Protein AF-A0A9X8G955-F1 (afdb_monomer_lite)

Secondary structure (DSSP, 8-state):
---EEEEEE-SS-EEEEEES--SHHHHHHHHHHHTS--EEEEEEESPPP---SS-----HHHHHHHHHHHHHH-TTS-HHHHHHHHHHHHHHB--TT----

Sequence (101 aa):
MDYYIVILKSYDSISIFRTKEYNDDVVSLLNWYIGSSFDVTAVFKNAEPIVIGEYVFQTKKEILDELEWKRYMWFDEEGEELEEKIRKLLDALYEEGDSSD

pLDDT: mean 78.59, std 12.59, range [38.5, 92.06]

Foldseek 3Di:
DKKKWWWKDDPVDIAIFIFPDDDPLLVVLVCVLVVGDIDRPDMDMPDDDDDDDPHDHDALVNSLVSLVVVCVVCVDPPVVVSVVSNVVNSNGTDHDDPPPD

Radius of gyration: 13.81 Å; chains: 1; bounding box: 27×29×42 Å

Structure (mmCIF, N/CA/C/O backbone):
data_AF-A0A9X8G955-F1
#
_entry.id   AF-A0A9X8G955-F1
#
loop_
_atom_site.group_PDB
_atom_site.id
_atom_site.type_symbol
_atom_site.label_atom_id
_atom_site.label_alt_id
_atom_site.label_comp_id
_atom_site.label_asym_id
_atom_site.label_entity_id
_atom_site.label_seq_id
_atom_site.pdbx_PDB_ins_code
_atom_site.Cartn_x
_atom_site.Cartn_y
_atom_site.Cartn_z
_atom_site.occupancy
_atom_site.B_iso_or_equiv
_atom_site.auth_seq_id
_atom_site.auth_comp_id
_atom_site.auth_asym_id
_atom_site.auth_atom_id
_atom_site.pdbx_PDB_model_num
ATOM 1 N N . MET A 1 1 ? -6.521 9.068 16.045 1.00 70.44 1 MET A N 1
ATOM 2 C CA . MET A 1 1 ? -6.885 9.329 14.636 1.00 70.44 1 MET A CA 1
ATOM 3 C C . MET A 1 1 ? -7.431 8.028 14.074 1.00 70.44 1 MET A C 1
ATOM 5 O O . MET A 1 1 ? -6.955 6.987 14.515 1.00 70.44 1 MET A O 1
ATOM 9 N N . ASP A 1 2 ? -8.432 8.067 13.194 1.00 83.38 2 ASP A N 1
ATOM 10 C CA . ASP A 1 2 ? -8.902 6.837 12.548 1.00 83.38 2 ASP A CA 1
ATOM 11 C C . ASP A 1 2 ? -7.845 6.337 11.542 1.00 83.38 2 ASP A C 1
ATOM 13 O O . ASP A 1 2 ? -7.181 7.150 10.900 1.00 83.38 2 ASP A O 1
ATOM 17 N N . TYR A 1 3 ? -7.683 5.020 11.411 1.00 87.94 3 TYR A N 1
ATOM 18 C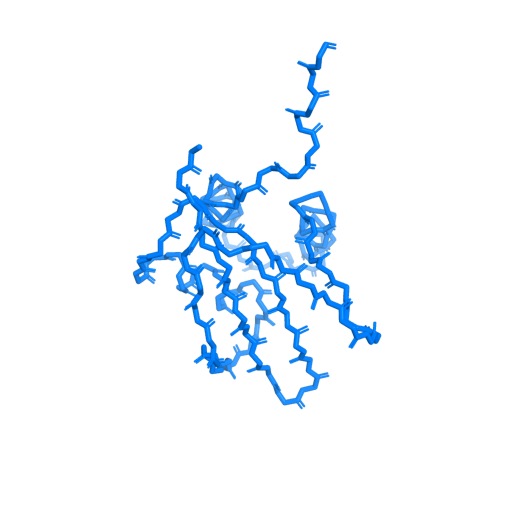 CA . TYR A 1 3 ? -6.827 4.371 10.415 1.00 87.94 3 TYR A CA 1
ATOM 19 C C . TYR A 1 3 ? -7.454 3.070 9.914 1.00 87.94 3 TYR A C 1
ATOM 21 O O . TYR A 1 3 ? -8.358 2.506 10.537 1.00 87.94 3 TYR A O 1
ATOM 29 N N . TYR A 1 4 ? -6.951 2.579 8.790 1.00 90.50 4 TYR A N 1
ATOM 30 C CA . TYR A 1 4 ? -7.354 1.318 8.190 1.00 90.50 4 TYR A CA 1
ATOM 31 C C . TYR A 1 4 ? -6.148 0.400 8.061 1.00 90.50 4 TYR A C 1
ATOM 33 O O . TYR A 1 4 ? -5.042 0.850 7.778 1.00 90.50 4 TYR A O 1
ATOM 41 N N . ILE A 1 5 ? -6.365 -0.893 8.263 1.00 89.62 5 ILE A N 1
ATOM 42 C CA . ILE A 1 5 ? -5.424 -1.939 7.880 1.00 89.62 5 ILE A CA 1
ATOM 43 C C . ILE A 1 5 ? -5.972 -2.605 6.637 1.00 89.62 5 ILE A C 1
ATOM 45 O O . ILE A 1 5 ? -7.086 -3.130 6.667 1.00 89.62 5 ILE A O 1
ATOM 49 N N . VAL A 1 6 ? -5.181 -2.599 5.574 1.00 89.06 6 VAL A N 1
ATOM 50 C CA . VAL A 1 6 ? -5.507 -3.228 4.299 1.00 89.06 6 VAL A CA 1
ATOM 51 C C . VAL A 1 6 ? -4.601 -4.440 4.129 1.00 89.06 6 VAL A C 1
ATOM 53 O O . VAL A 1 6 ? -3.377 -4.312 4.151 1.00 89.06 6 VAL A O 1
ATOM 56 N N . ILE A 1 7 ? -5.206 -5.619 3.978 1.00 87.94 7 ILE A N 1
ATOM 57 C CA . ILE A 1 7 ? -4.493 -6.866 3.690 1.00 87.94 7 ILE A CA 1
ATOM 58 C C . ILE A 1 7 ? -4.681 -7.189 2.216 1.00 87.94 7 ILE A C 1
ATOM 60 O O . ILE A 1 7 ? -5.797 -7.469 1.766 1.00 87.94 7 ILE A O 1
ATOM 64 N N . LEU A 1 8 ? -3.575 -7.171 1.486 1.00 86.19 8 LEU A N 1
ATOM 65 C CA . LEU A 1 8 ? -3.512 -7.487 0.070 1.00 86.19 8 LEU A CA 1
ATOM 66 C C . LEU A 1 8 ? -2.805 -8.820 -0.109 1.00 86.19 8 LEU A C 1
ATOM 68 O O . LEU A 1 8 ? -1.758 -9.063 0.492 1.00 86.19 8 LEU A O 1
ATOM 72 N N . LYS A 1 9 ? -3.385 -9.687 -0.934 1.00 83.62 9 LYS A N 1
ATOM 73 C CA . LYS A 1 9 ? -2.802 -10.984 -1.254 1.00 83.62 9 LYS A CA 1
ATOM 74 C C . LYS A 1 9 ? -2.569 -11.081 -2.754 1.00 83.62 9 LYS A C 1
ATOM 76 O O . LYS A 1 9 ? -3.501 -10.915 -3.538 1.00 83.62 9 LYS A O 1
ATOM 81 N N . SER A 1 10 ? -1.328 -11.373 -3.124 1.00 78.50 10 SER A N 1
ATOM 82 C CA . SER A 1 10 ? -0.951 -11.832 -4.457 1.00 78.50 10 SER A CA 1
ATOM 83 C C . SER A 1 10 ? -0.773 -13.358 -4.446 1.00 78.50 10 SER A C 1
ATOM 85 O O . SER A 1 10 ? -0.997 -14.02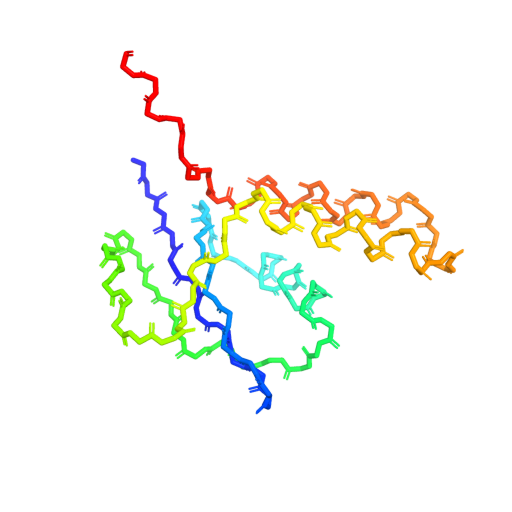3 -3.429 1.00 78.50 10 SER A O 1
ATOM 87 N N . TYR A 1 11 ? -0.379 -13.937 -5.581 1.00 75.44 11 TYR A N 1
ATOM 88 C CA . TYR A 1 11 ? -0.081 -15.368 -5.666 1.00 75.44 11 TYR A CA 1
ATOM 89 C C . TYR A 1 11 ? 1.092 -15.779 -4.752 1.00 75.44 11 TYR A C 1
ATOM 91 O O . TYR A 1 11 ? 1.025 -16.833 -4.120 1.00 75.44 11 TYR A O 1
ATOM 99 N N . ASP A 1 12 ? 2.106 -14.917 -4.619 1.00 74.75 12 ASP A N 1
ATOM 100 C CA . ASP A 1 12 ? 3.374 -15.230 -3.941 1.00 74.75 12 ASP A CA 1
ATOM 101 C C . ASP A 1 12 ? 3.585 -14.465 -2.624 1.00 74.75 12 ASP A C 1
ATOM 103 O O . ASP A 1 12 ? 4.507 -14.771 -1.869 1.00 74.75 12 ASP A O 1
ATOM 107 N N . SER A 1 13 ? 2.752 -13.464 -2.325 1.00 75.88 13 SER A N 1
ATOM 108 C CA . SER A 1 13 ? 2.956 -12.584 -1.172 1.00 75.88 13 SER A CA 1
ATOM 109 C C . SER A 1 13 ? 1.657 -12.146 -0.500 1.00 75.88 13 SER A C 1
ATOM 111 O O . SER A 1 13 ? 0.592 -12.057 -1.113 1.00 75.88 13 SER A O 1
ATOM 113 N N . ILE A 1 14 ? 1.762 -11.853 0.796 1.00 81.62 14 ILE A N 1
ATOM 114 C CA . ILE A 1 14 ? 0.746 -11.130 1.561 1.00 81.62 14 ILE A CA 1
ATOM 115 C C . ILE A 1 14 ? 1.398 -9.837 2.033 1.00 81.62 14 ILE A C 1
ATOM 117 O O . ILE A 1 14 ? 2.417 -9.877 2.721 1.00 81.62 14 ILE A O 1
ATOM 121 N N . SER A 1 15 ? 0.797 -8.709 1.678 1.00 82.25 15 SER A N 1
ATOM 122 C CA . SER A 1 15 ? 1.254 -7.379 2.061 1.00 82.25 15 SER A CA 1
ATOM 123 C C . SER A 1 15 ? 0.207 -6.729 2.953 1.00 82.25 15 SER A C 1
ATOM 125 O O . SER A 1 15 ? -0.985 -6.715 2.635 1.00 82.25 15 SER A O 1
ATOM 127 N N . ILE A 1 16 ? 0.652 -6.207 4.092 1.00 86.81 16 ILE A N 1
ATOM 128 C CA . ILE A 1 16 ? -0.220 -5.580 5.081 1.00 86.81 16 ILE A CA 1
ATOM 129 C C . ILE A 1 16 ? 0.170 -4.110 5.204 1.00 86.81 16 ILE A C 1
ATOM 131 O O . ILE A 1 16 ? 1.304 -3.798 5.567 1.00 86.81 16 ILE A O 1
ATOM 135 N N . PHE A 1 17 ? -0.787 -3.223 4.931 1.00 87.38 17 PHE A N 1
ATOM 136 C CA . PHE A 1 17 ? -0.601 -1.773 4.948 1.00 87.38 17 PHE A CA 1
ATOM 137 C C . PHE A 1 17 ? -1.475 -1.128 6.009 1.00 87.38 17 PHE A C 1
ATOM 139 O O . PHE A 1 17 ? -2.613 -1.548 6.219 1.00 87.38 17 PHE A O 1
ATOM 146 N N . ARG A 1 18 ? -0.973 -0.055 6.624 1.00 88.69 18 ARG A N 1
ATOM 147 C CA . ARG A 1 18 ? -1.809 0.889 7.369 1.00 88.69 18 ARG A CA 1
ATOM 148 C C . ARG A 1 18 ? -2.009 2.154 6.556 1.00 88.69 18 ARG A C 1
ATOM 150 O O . ARG A 1 18 ? -1.041 2.732 6.072 1.00 88.69 18 ARG A O 1
ATOM 157 N N . THR A 1 19 ? -3.248 2.609 6.449 1.00 90.12 19 THR A N 1
ATOM 158 C CA . THR A 1 19 ? -3.616 3.811 5.697 1.00 90.12 19 THR A CA 1
ATOM 159 C C . THR A 1 19 ? -4.477 4.739 6.550 1.00 90.12 19 THR A C 1
ATOM 161 O O . THR A 1 19 ? -5.180 4.306 7.464 1.00 90.12 19 THR A O 1
ATOM 164 N N . LYS A 1 20 ? -4.423 6.042 6.270 1.00 90.2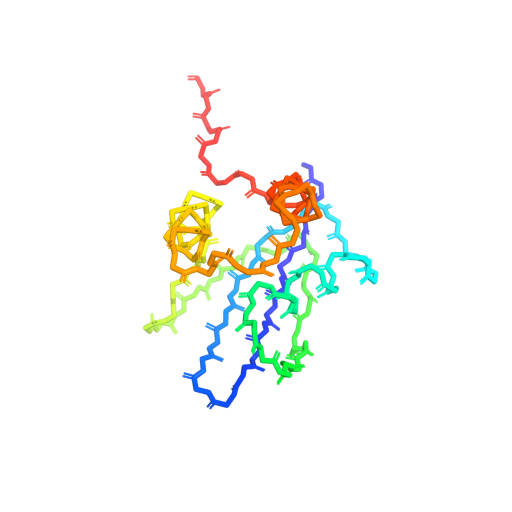5 20 LYS A N 1
ATOM 165 C CA . LYS A 1 20 ? -5.275 7.053 6.925 1.00 90.25 20 LYS A CA 1
ATOM 166 C C . LYS A 1 20 ? -6.718 6.999 6.411 1.00 90.25 20 LYS A C 1
ATOM 168 O O . LYS A 1 20 ? -7.653 7.348 7.126 1.00 90.25 20 LYS A O 1
ATOM 173 N N . GLU A 1 21 ? -6.897 6.530 5.180 1.00 89.19 21 GLU A N 1
ATOM 174 C CA . GLU A 1 21 ? -8.184 6.409 4.503 1.00 89.19 21 GLU A CA 1
ATOM 175 C C . GLU A 1 21 ? -8.255 5.143 3.640 1.00 89.19 21 GLU A C 1
ATOM 177 O O . GLU A 1 21 ? -7.232 4.535 3.317 1.00 89.19 21 GLU A O 1
ATOM 182 N N . TYR A 1 22 ? -9.472 4.739 3.279 1.00 88.69 22 TYR A N 1
ATOM 183 C CA . TYR A 1 22 ? -9.726 3.619 2.377 1.00 88.69 22 TYR A CA 1
ATOM 184 C C . TYR A 1 22 ? -10.727 4.052 1.303 1.00 88.69 22 TYR A C 1
ATOM 186 O O . TYR A 1 22 ? -11.902 4.279 1.600 1.00 88.69 22 TYR A O 1
ATOM 194 N N . ASN A 1 23 ? -10.239 4.204 0.072 1.00 90.69 23 ASN A N 1
ATOM 195 C CA . ASN A 1 23 ? -11.002 4.601 -1.109 1.00 90.69 23 ASN A CA 1
ATOM 196 C C . ASN A 1 23 ? -10.391 3.956 -2.375 1.00 90.69 23 ASN A C 1
ATOM 198 O O . ASN A 1 23 ? -9.317 3.348 -2.306 1.00 90.69 23 ASN A O 1
ATOM 202 N N . ASP A 1 24 ? -11.069 4.091 -3.516 1.00 89.81 24 ASP A N 1
ATOM 203 C CA . ASP A 1 24 ? -10.650 3.472 -4.783 1.00 89.81 24 ASP A CA 1
ATOM 204 C C . ASP A 1 24 ? -9.270 3.959 -5.267 1.00 89.81 24 ASP A C 1
ATOM 206 O O . ASP A 1 24 ? -8.511 3.178 -5.849 1.00 89.81 24 ASP A O 1
ATOM 210 N N . ASP A 1 25 ? -8.897 5.210 -4.972 1.00 90.75 25 ASP A N 1
ATOM 211 C CA . ASP A 1 25 ? -7.589 5.770 -5.330 1.00 90.75 25 ASP A CA 1
ATOM 212 C C . ASP A 1 25 ? -6.463 5.110 -4.523 1.00 90.75 25 ASP A C 1
ATOM 214 O O . ASP A 1 25 ? -5.443 4.709 -5.084 1.00 90.75 25 ASP A O 1
ATOM 218 N N . VAL A 1 26 ? -6.655 4.925 -3.212 1.00 90.38 26 VAL A N 1
ATOM 219 C CA . VAL A 1 26 ? -5.689 4.240 -2.337 1.00 90.38 26 VAL A CA 1
ATOM 220 C C . VAL A 1 26 ? -5.518 2.785 -2.756 1.00 90.38 26 VAL A C 1
ATOM 222 O O . VAL A 1 26 ? -4.390 2.302 -2.849 1.00 90.38 26 VAL A O 1
ATOM 225 N N . VAL A 1 27 ? -6.616 2.086 -3.056 1.00 87.94 27 VAL A N 1
ATOM 226 C CA . VAL A 1 27 ? -6.558 0.705 -3.560 1.00 87.94 27 VAL A CA 1
ATOM 227 C C . VAL A 1 27 ? -5.785 0.654 -4.878 1.00 87.94 27 VAL A C 1
ATOM 229 O O . VAL A 1 27 ? -4.911 -0.194 -5.042 1.00 87.94 27 VAL A O 1
ATOM 232 N N . SER A 1 28 ? -6.040 1.594 -5.789 1.00 87.88 28 SER A N 1
ATOM 233 C CA . SER A 1 28 ? -5.340 1.677 -7.075 1.00 87.88 28 SER A CA 1
ATOM 234 C C . SER A 1 28 ? -3.837 1.928 -6.911 1.00 87.88 28 SER A C 1
ATOM 236 O O . SER A 1 28 ? -3.032 1.286 -7.586 1.00 87.88 28 SER A O 1
ATOM 238 N N . LEU A 1 29 ? -3.437 2.805 -5.985 1.00 89.81 29 LEU A N 1
ATOM 239 C CA . LEU A 1 29 ? -2.029 3.089 -5.684 1.00 89.81 29 LEU A CA 1
ATOM 240 C C . LEU A 1 29 ? -1.310 1.888 -5.068 1.00 89.81 29 LEU A C 1
ATOM 242 O O . LEU A 1 29 ? -0.186 1.573 -5.458 1.00 89.81 29 LEU A O 1
ATOM 246 N N . LEU A 1 30 ? -1.961 1.185 -4.140 1.00 88.00 30 LEU A N 1
ATOM 247 C CA . LEU A 1 30 ? -1.416 -0.053 -3.590 1.00 88.00 30 LEU A CA 1
ATOM 248 C C . LEU A 1 30 ? -1.268 -1.123 -4.685 1.00 88.00 30 LEU A C 1
ATOM 250 O O . LEU A 1 30 ? -0.324 -1.910 -4.649 1.00 88.00 30 LEU A O 1
ATOM 254 N N . ASN A 1 31 ? -2.175 -1.149 -5.670 1.00 85.31 31 ASN A N 1
ATOM 255 C CA . ASN A 1 31 ? -2.153 -2.125 -6.772 1.00 85.31 31 ASN A CA 1
ATOM 256 C C . ASN A 1 31 ? -0.989 -1.881 -7.709 1.00 85.31 31 ASN A C 1
ATOM 258 O O . ASN A 1 31 ? -0.231 -2.795 -8.035 1.00 85.31 31 ASN A O 1
ATOM 262 N N . TRP A 1 32 ? -0.794 -0.612 -8.042 1.00 86.31 32 TRP A N 1
ATOM 263 C CA . TRP A 1 32 ? 0.384 -0.161 -8.752 1.00 86.31 32 TRP A CA 1
ATOM 264 C C . TRP A 1 32 ? 1.681 -0.543 -8.013 1.00 86.31 32 TRP A C 1
ATOM 266 O O . TRP A 1 32 ? 2.577 -1.115 -8.629 1.00 86.31 32 TRP A O 1
ATOM 276 N N . TYR A 1 33 ? 1.763 -0.326 -6.695 1.00 85.12 33 TYR A N 1
ATOM 277 C CA . TYR A 1 33 ? 2.965 -0.633 -5.909 1.00 85.12 33 TYR A CA 1
ATOM 278 C C . TYR A 1 33 ? 3.348 -2.121 -5.909 1.00 85.12 33 TYR A C 1
ATOM 280 O O . TYR A 1 33 ? 4.519 -2.461 -6.111 1.00 85.12 33 TYR A O 1
ATOM 288 N N . ILE A 1 34 ? 2.377 -3.013 -5.689 1.00 80.31 34 ILE A N 1
ATOM 289 C CA . ILE A 1 34 ? 2.629 -4.464 -5.661 1.00 80.31 34 ILE A CA 1
ATOM 290 C C . ILE A 1 34 ? 2.930 -4.991 -7.076 1.00 80.31 34 ILE A C 1
ATOM 292 O O . ILE A 1 34 ? 3.571 -6.030 -7.221 1.00 80.31 34 ILE A O 1
ATOM 296 N N . GLY A 1 35 ? 2.516 -4.278 -8.130 1.00 75.69 35 GLY A N 1
ATOM 297 C CA . GLY A 1 35 ? 2.826 -4.634 -9.517 1.00 75.69 35 GLY A CA 1
ATOM 298 C C . GLY A 1 35 ? 2.167 -5.938 -9.980 1.00 75.69 35 GLY A C 1
ATOM 299 O O . GLY A 1 35 ? 2.617 -6.552 -10.945 1.00 75.69 35 GLY A O 1
ATOM 300 N N . SER A 1 36 ? 1.117 -6.389 -9.290 1.00 65.12 36 SER A N 1
ATOM 301 C CA . SER A 1 36 ? 0.382 -7.615 -9.607 1.00 65.12 36 SER A CA 1
ATOM 302 C C . SER A 1 36 ? -1.105 -7.415 -9.364 1.00 65.12 36 SER A C 1
ATOM 304 O O . SER A 1 36 ? -1.486 -6.591 -8.543 1.00 65.12 36 SER A O 1
ATOM 306 N N . SER A 1 37 ? -1.943 -8.201 -10.036 1.00 66.50 37 SER A N 1
ATOM 307 C CA . SER A 1 37 ? -3.357 -8.319 -9.687 1.00 66.50 37 SER A CA 1
ATOM 308 C C . SER A 1 37 ? -3.483 -8.945 -8.297 1.00 66.50 37 SER A C 1
ATOM 310 O O . SER A 1 37 ? -3.366 -10.165 -8.158 1.00 66.50 37 SER A O 1
ATOM 312 N N . PHE A 1 38 ? -3.677 -8.117 -7.273 1.00 72.31 38 PHE A N 1
ATOM 313 C CA . PHE A 1 38 ? -4.020 -8.588 -5.937 1.00 72.31 38 PHE A CA 1
ATOM 314 C C . PHE A 1 38 ? -5.531 -8.692 -5.752 1.00 72.31 38 PHE A C 1
ATOM 316 O O . PHE A 1 38 ? -6.301 -7.995 -6.414 1.00 72.31 38 PHE A O 1
ATOM 323 N N . ASP A 1 39 ? -5.930 -9.459 -4.739 1.00 76.69 39 ASP A N 1
ATOM 324 C CA . ASP A 1 39 ? -7.256 -9.356 -4.135 1.00 76.69 39 ASP A CA 1
ATOM 325 C C . ASP A 1 39 ? -7.153 -8.679 -2.758 1.00 76.69 39 ASP A C 1
ATOM 327 O O . ASP A 1 39 ? -6.372 -9.100 -1.889 1.00 76.69 39 ASP A O 1
ATOM 331 N N . VAL A 1 40 ? -7.962 -7.630 -2.534 1.00 79.88 40 VAL A N 1
ATOM 332 C CA . VAL A 1 40 ? -8.164 -7.078 -1.185 1.00 79.88 40 VAL A CA 1
ATOM 333 C C . VAL A 1 40 ? -8.837 -8.163 -0.359 1.00 79.88 40 VAL A C 1
ATOM 335 O O . VAL A 1 40 ? -10.006 -8.485 -0.562 1.00 79.88 40 VAL A O 1
ATOM 338 N N . THR A 1 41 ? -8.091 -8.754 0.566 1.00 83.62 41 THR A N 1
ATOM 339 C CA . THR A 1 41 ? -8.570 -9.914 1.323 1.00 83.62 41 THR A CA 1
ATOM 340 C C . THR A 1 41 ? -9.334 -9.479 2.568 1.00 83.62 41 THR A C 1
ATOM 342 O O . THR A 1 41 ? -10.314 -10.115 2.952 1.00 83.62 41 THR A O 1
ATOM 345 N N . ALA A 1 42 ? -8.902 -8.388 3.205 1.00 84.38 42 ALA A N 1
ATOM 346 C CA . ALA A 1 42 ? -9.579 -7.823 4.363 1.00 84.38 42 ALA A CA 1
ATOM 347 C C . ALA A 1 42 ? -9.23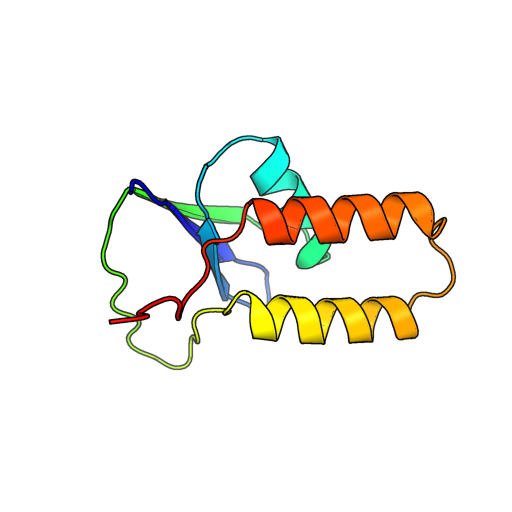1 -6.343 4.560 1.00 84.38 42 ALA A C 1
ATOM 349 O O . ALA A 1 42 ? -8.121 -5.907 4.248 1.00 84.38 42 ALA A O 1
ATOM 350 N N . VAL A 1 43 ? -10.180 -5.601 5.137 1.00 86.12 43 VAL A N 1
ATOM 351 C CA . VAL A 1 43 ? -9.999 -4.216 5.584 1.00 86.12 43 VAL A CA 1
ATOM 352 C C . VAL A 1 43 ? -10.537 -4.084 7.002 1.00 86.12 43 VAL A C 1
ATOM 354 O O . VAL A 1 43 ? -11.692 -4.423 7.264 1.00 86.12 43 VAL A O 1
ATOM 357 N N . PHE A 1 44 ? -9.716 -3.574 7.916 1.00 88.19 44 PHE A N 1
ATOM 358 C CA . PHE A 1 44 ? -10.099 -3.339 9.308 1.00 88.19 44 PHE A CA 1
ATOM 359 C C . PHE A 1 44 ? -9.955 -1.861 9.645 1.00 88.19 44 PHE A C 1
ATOM 361 O O . PHE A 1 44 ? -8.923 -1.270 9.348 1.00 88.19 44 PHE A O 1
ATOM 368 N N . LYS A 1 45 ? -10.954 -1.263 10.297 1.00 88.31 45 LYS A N 1
ATOM 369 C CA . LYS A 1 45 ? -10.880 0.120 10.783 1.00 88.31 45 LYS A CA 1
ATOM 370 C C . LYS A 1 45 ? -10.461 0.138 12.254 1.00 88.31 45 LYS A C 1
ATOM 372 O O . LYS A 1 45 ? -11.091 -0.539 13.061 1.00 88.31 45 LYS A O 1
ATOM 377 N N . ASN A 1 46 ? -9.443 0.929 12.595 1.00 83.94 46 ASN A N 1
ATOM 378 C CA . ASN A 1 46 ? -8.928 1.154 13.954 1.00 83.94 46 ASN A CA 1
ATOM 379 C C . ASN A 1 46 ? -8.571 -0.125 14.730 1.00 83.94 46 ASN A C 1
ATOM 381 O O . ASN A 1 46 ? -8.622 -0.135 15.960 1.00 83.94 46 ASN A O 1
ATOM 385 N N . ALA A 1 47 ? -8.267 -1.216 14.030 1.00 77.94 47 ALA A N 1
ATOM 386 C CA . ALA A 1 47 ? -7.919 -2.476 14.668 1.00 77.94 47 ALA A CA 1
ATOM 387 C C . ALA A 1 47 ? -6.431 -2.495 15.002 1.00 77.94 47 ALA A C 1
ATOM 389 O O . ALA A 1 47 ? -5.619 -2.137 14.161 1.00 77.94 47 ALA A O 1
ATOM 390 N N . GLU A 1 48 ? -6.065 -2.964 16.190 1.00 70.56 48 GLU A N 1
ATOM 391 C CA . GLU A 1 48 ? -4.665 -3.234 16.494 1.00 70.56 48 GLU A CA 1
ATOM 392 C C . GLU A 1 48 ? -4.267 -4.552 15.827 1.00 70.56 48 GLU A C 1
ATOM 394 O O . GLU A 1 48 ? -4.877 -5.595 16.097 1.00 70.56 48 GLU A O 1
ATOM 399 N N . PRO A 1 49 ? -3.295 -4.540 14.909 1.00 64.69 49 PRO A N 1
ATOM 400 C CA . PRO A 1 49 ? -3.010 -5.735 14.163 1.00 64.69 49 PRO A CA 1
ATOM 401 C C . PRO A 1 49 ? -2.006 -6.601 14.914 1.00 64.69 49 PRO A C 1
ATOM 403 O O . PRO A 1 49 ? -0.853 -6.233 15.125 1.00 64.69 49 PRO A O 1
ATOM 406 N N . ILE A 1 50 ? -2.456 -7.794 15.278 1.00 64.75 50 ILE A N 1
ATOM 407 C CA . ILE A 1 50 ? -1.614 -8.817 15.887 1.00 64.75 50 ILE A CA 1
ATOM 408 C C . ILE A 1 50 ? -1.122 -9.719 14.756 1.00 64.75 50 ILE A C 1
ATOM 410 O O . ILE A 1 50 ? -1.847 -10.610 14.310 1.00 64.75 50 ILE A O 1
ATOM 414 N N . VAL A 1 51 ? 0.090 -9.476 14.256 1.00 60.62 51 VAL A N 1
ATOM 415 C CA . VAL A 1 51 ? 0.691 -10.358 13.245 1.00 60.62 51 VAL A CA 1
ATOM 416 C C . VAL A 1 51 ? 1.386 -11.510 13.944 1.00 60.62 51 VAL A C 1
ATOM 418 O O . VAL A 1 51 ? 2.320 -11.311 14.717 1.00 60.62 51 VAL A O 1
ATOM 421 N N . ILE A 1 52 ? 0.909 -12.723 13.686 1.00 57.06 52 ILE A N 1
ATOM 422 C CA . ILE A 1 52 ? 1.455 -13.955 14.252 1.00 57.06 52 ILE A CA 1
ATOM 423 C C . ILE A 1 52 ? 1.992 -14.780 13.074 1.00 57.06 52 ILE A C 1
ATOM 425 O O . ILE A 1 52 ? 1.206 -15.388 12.351 1.00 57.06 52 ILE A O 1
ATOM 429 N N . GLY A 1 53 ? 3.309 -14.762 12.829 1.00 61.28 53 GLY A N 1
ATOM 430 C CA . GLY A 1 53 ? 3.956 -15.511 11.735 1.00 61.28 53 GLY A CA 1
ATOM 431 C C . GLY A 1 53 ? 5.075 -14.745 11.015 1.00 61.28 53 GLY A C 1
ATOM 432 O O . GLY A 1 53 ? 5.503 -13.699 11.487 1.00 61.28 53 GLY A O 1
ATOM 433 N N . GLU A 1 54 ? 5.532 -15.258 9.864 1.00 59.06 54 GLU A N 1
ATOM 434 C CA . GLU A 1 54 ? 6.582 -14.654 9.006 1.00 59.06 54 GLU A CA 1
ATOM 435 C C . GLU A 1 54 ? 6.098 -13.453 8.168 1.00 59.06 54 GLU A C 1
ATOM 437 O O . GLU A 1 54 ? 6.784 -12.999 7.255 1.00 59.06 54 GLU A O 1
ATOM 442 N N . TYR A 1 55 ? 4.907 -12.931 8.450 1.00 62.56 55 TYR A N 1
ATOM 443 C CA . TYR A 1 55 ? 4.403 -11.742 7.776 1.00 62.56 55 TYR A CA 1
ATOM 444 C C . TYR A 1 55 ? 4.879 -10.512 8.543 1.00 62.56 55 TYR A C 1
ATOM 446 O O . TYR A 1 55 ? 4.681 -10.413 9.753 1.00 62.56 55 TYR A O 1
ATOM 454 N N . VAL A 1 56 ? 5.513 -9.576 7.846 1.00 64.88 56 VAL A N 1
ATOM 455 C CA . VAL A 1 56 ? 5.989 -8.321 8.432 1.00 64.88 56 VAL A CA 1
ATOM 456 C C . VAL A 1 56 ? 5.087 -7.197 7.935 1.00 64.88 56 VAL A C 1
ATOM 458 O O . VAL A 1 56 ? 4.747 -7.139 6.752 1.00 64.88 56 VAL A O 1
ATOM 461 N N . PHE A 1 57 ? 4.654 -6.330 8.852 1.00 75.44 57 PHE A N 1
ATOM 462 C CA . PHE A 1 57 ? 3.997 -5.080 8.479 1.00 75.44 57 PHE A CA 1
ATOM 463 C C . PHE A 1 57 ? 4.943 -4.252 7.630 1.00 75.44 57 PHE A C 1
ATOM 465 O O . PHE A 1 57 ? 6.059 -3.994 8.065 1.00 75.44 57 PHE A O 1
ATOM 472 N N . GLN A 1 58 ? 4.483 -3.796 6.468 1.00 76.88 58 GLN A N 1
ATOM 473 C CA . GLN A 1 58 ? 5.289 -2.876 5.684 1.00 76.88 58 GLN A CA 1
ATOM 474 C C . GLN A 1 58 ? 5.162 -1.476 6.274 1.00 76.88 58 GLN A C 1
ATOM 476 O O . GLN A 1 58 ? 4.094 -0.855 6.243 1.00 76.88 58 GLN A O 1
ATOM 481 N N . THR A 1 59 ? 6.261 -0.985 6.834 1.00 82.31 59 THR A N 1
ATOM 482 C CA . THR A 1 59 ? 6.355 0.397 7.290 1.00 82.31 59 THR A CA 1
ATOM 483 C C . THR A 1 59 ? 6.427 1.338 6.090 1.00 82.31 59 THR A C 1
ATOM 485 O O . THR A 1 59 ? 6.934 0.993 5.020 1.00 82.31 59 THR A O 1
ATOM 488 N N . LYS A 1 60 ? 5.973 2.582 6.274 1.00 85.69 60 LYS A N 1
ATOM 489 C CA . LYS A 1 60 ? 6.088 3.633 5.250 1.00 85.69 60 LYS A CA 1
ATOM 490 C C . LYS A 1 60 ? 7.535 3.820 4.764 1.00 85.69 60 LYS A C 1
ATOM 492 O O . LYS A 1 60 ? 7.742 4.108 3.590 1.00 85.69 60 LYS A O 1
ATOM 497 N N . LYS A 1 61 ? 8.523 3.620 5.647 1.00 83.12 61 LYS A N 1
ATOM 498 C CA . LYS A 1 61 ? 9.950 3.687 5.311 1.00 83.12 61 LYS A CA 1
ATOM 499 C C . LYS A 1 61 ? 10.389 2.540 4.399 1.00 83.12 61 LYS A C 1
ATOM 501 O O . LYS A 1 61 ? 11.006 2.806 3.381 1.00 83.12 61 LYS A O 1
ATOM 506 N N . GLU A 1 62 ? 10.051 1.295 4.730 1.00 85.88 62 GLU A N 1
ATOM 507 C CA . GLU A 1 62 ? 10.399 0.141 3.882 1.00 85.88 62 GLU A CA 1
ATOM 508 C C . GLU A 1 62 ? 9.769 0.257 2.492 1.00 85.88 62 GLU A C 1
ATOM 510 O O . GLU A 1 62 ? 10.409 -0.057 1.493 1.00 85.88 62 GLU A O 1
ATOM 515 N N . ILE A 1 63 ? 8.538 0.774 2.424 1.00 86.88 63 ILE A N 1
ATOM 516 C CA . ILE A 1 63 ? 7.855 1.041 1.154 1.00 86.88 63 ILE A CA 1
ATOM 517 C C . ILE A 1 63 ? 8.598 2.117 0.354 1.00 86.88 63 ILE A C 1
ATOM 519 O O . ILE A 1 63 ? 8.777 1.958 -0.851 1.00 86.88 63 ILE A O 1
ATOM 523 N N . LEU A 1 64 ? 9.043 3.200 1.002 1.00 86.38 64 LEU A N 1
ATOM 524 C CA . LEU A 1 64 ? 9.849 4.233 0.348 1.00 86.38 64 LEU A CA 1
ATOM 525 C C . LEU A 1 64 ? 11.166 3.655 -0.189 1.00 86.38 64 LEU A C 1
ATOM 527 O O . LEU A 1 64 ? 11.476 3.881 -1.355 1.00 86.38 64 LEU A O 1
ATOM 531 N N . ASP A 1 65 ? 11.892 2.875 0.615 1.00 85.75 65 ASP A N 1
ATOM 532 C CA . ASP A 1 65 ? 13.157 2.252 0.207 1.00 85.75 65 ASP A CA 1
ATOM 533 C C . ASP A 1 65 ? 12.950 1.315 -1.009 1.00 85.75 65 ASP A C 1
ATOM 535 O O . ASP A 1 65 ? 13.730 1.336 -1.967 1.00 85.75 65 ASP A O 1
ATOM 539 N N . GLU A 1 66 ? 11.864 0.528 -1.023 1.00 86.31 66 GLU A N 1
ATOM 540 C CA . GLU A 1 66 ? 11.500 -0.341 -2.153 1.00 86.31 66 GLU A CA 1
ATOM 541 C C . GLU A 1 66 ? 11.129 0.468 -3.410 1.00 86.31 66 GLU A C 1
ATOM 543 O O . GLU A 1 66 ? 11.531 0.120 -4.524 1.00 86.31 66 GLU A O 1
ATOM 548 N N . LEU A 1 67 ? 10.385 1.565 -3.248 1.00 84.88 67 LEU A N 1
ATOM 549 C CA . LEU A 1 67 ? 9.983 2.458 -4.339 1.00 84.88 67 LEU A CA 1
ATOM 550 C C . LEU A 1 67 ? 11.163 3.213 -4.946 1.00 84.88 67 LEU A C 1
ATOM 552 O O . LEU A 1 67 ? 11.235 3.334 -6.169 1.00 84.88 67 LEU A O 1
ATOM 556 N N . GLU A 1 68 ? 12.094 3.697 -4.125 1.00 83.12 68 GLU A N 1
ATOM 557 C CA . GLU A 1 68 ? 13.326 4.319 -4.607 1.00 83.12 68 GLU A CA 1
ATOM 558 C C . GLU A 1 68 ? 14.132 3.318 -5.430 1.00 83.12 68 GLU A C 1
ATOM 560 O O . GLU A 1 68 ? 14.530 3.622 -6.555 1.00 83.12 68 GLU A O 1
ATOM 565 N N . TRP A 1 69 ? 14.293 2.089 -4.934 1.00 81.56 69 TRP A N 1
ATOM 566 C CA . TRP A 1 69 ? 14.966 1.033 -5.684 1.00 81.56 69 TRP A CA 1
ATOM 567 C C . TRP A 1 69 ? 14.266 0.715 -7.016 1.00 81.56 69 TRP A C 1
ATOM 569 O O . TRP A 1 69 ? 14.928 0.651 -8.055 1.00 81.56 69 TRP A O 1
ATOM 579 N N . LYS A 1 70 ? 12.931 0.588 -7.025 1.00 76.00 70 LYS A N 1
ATOM 580 C CA . LYS A 1 70 ? 12.144 0.389 -8.258 1.00 76.00 70 LYS A CA 1
ATOM 581 C C . LYS A 1 70 ? 12.318 1.550 -9.238 1.00 76.00 70 LYS A C 1
ATOM 583 O O . LYS A 1 70 ? 12.530 1.305 -10.422 1.00 76.00 70 LYS A O 1
ATOM 588 N N . ARG A 1 71 ? 12.318 2.796 -8.753 1.00 75.75 71 ARG A N 1
ATOM 589 C CA . ARG A 1 71 ? 12.573 4.003 -9.556 1.00 75.75 71 ARG A CA 1
ATOM 590 C C . ARG A 1 71 ? 13.958 3.979 -10.208 1.00 75.75 71 ARG A C 1
ATOM 592 O O . ARG A 1 71 ? 14.090 4.389 -11.355 1.00 75.75 71 ARG A O 1
ATOM 599 N N . TYR A 1 72 ? 14.987 3.486 -9.516 1.00 72.25 72 TYR A N 1
ATOM 600 C CA . TYR A 1 72 ? 16.318 3.314 -10.112 1.00 72.25 72 TYR A CA 1
ATOM 601 C C . TYR A 1 72 ? 16.355 2.218 -11.189 1.00 72.25 72 TYR A C 1
ATOM 603 O O . TYR A 1 72 ? 17.152 2.309 -12.122 1.00 72.25 72 TYR A O 1
ATOM 611 N N . MET A 1 73 ? 15.519 1.185 -11.061 1.00 71.00 73 MET A N 1
ATOM 612 C CA . MET A 1 73 ? 15.485 0.032 -11.968 1.00 71.00 73 MET A CA 1
ATOM 613 C C . MET A 1 73 ? 14.599 0.248 -13.206 1.00 71.00 73 MET A C 1
ATOM 615 O O . MET A 1 73 ? 14.894 -0.308 -14.264 1.00 71.00 73 MET A O 1
ATOM 619 N N . TRP A 1 74 ? 13.512 1.017 -13.097 1.00 62.22 74 TRP A N 1
ATOM 620 C CA . TRP A 1 74 ? 12.513 1.220 -14.154 1.00 62.22 74 TRP A CA 1
ATOM 621 C C . TRP A 1 74 ? 12.645 2.621 -14.759 1.00 62.22 74 TRP A C 1
ATOM 623 O O . TRP A 1 74 ? 11.924 3.549 -14.414 1.00 62.22 74 TRP A O 1
ATOM 633 N N . PHE A 1 75 ? 13.597 2.770 -15.678 1.00 55.72 75 PHE A N 1
ATOM 634 C CA . PHE A 1 75 ? 13.945 4.039 -16.331 1.00 55.72 75 PHE A CA 1
ATOM 635 C C . PHE A 1 75 ? 12.958 4.514 -17.427 1.00 55.72 75 PHE A C 1
ATOM 637 O O . PHE A 1 75 ? 13.308 5.426 -18.172 1.00 55.72 75 PHE A O 1
ATOM 644 N N . ASP A 1 76 ? 11.766 3.911 -17.556 1.00 57.66 76 ASP A N 1
ATOM 645 C CA . ASP A 1 76 ? 10.931 4.010 -18.776 1.00 57.66 76 ASP A CA 1
ATOM 646 C C . ASP A 1 76 ? 9.489 4.536 -18.564 1.00 57.66 76 ASP A C 1
ATOM 648 O O . ASP A 1 76 ? 8.767 4.724 -19.541 1.00 57.66 76 ASP A O 1
ATOM 652 N N . GLU A 1 77 ? 9.048 4.812 -17.326 1.00 58.56 77 GLU A N 1
ATOM 653 C CA . GLU A 1 77 ? 7.813 5.588 -17.079 1.00 58.56 77 GLU A CA 1
ATOM 654 C C . GLU A 1 77 ? 8.142 7.090 -17.021 1.00 58.56 77 GLU A C 1
ATOM 656 O O . GLU A 1 77 ? 9.165 7.487 -16.457 1.00 58.56 77 GLU A O 1
ATOM 661 N N . GLU A 1 78 ? 7.282 7.936 -17.601 1.00 66.25 78 GLU A N 1
ATOM 662 C CA . GLU A 1 78 ? 7.417 9.397 -17.557 1.00 66.25 78 GLU A CA 1
ATOM 663 C C . GLU A 1 78 ? 7.568 9.852 -16.095 1.00 66.25 78 GLU A C 1
ATOM 665 O O . GLU A 1 78 ? 6.643 9.736 -15.291 1.00 66.25 78 GLU A O 1
ATOM 670 N N . GLY A 1 79 ? 8.767 10.323 -15.730 1.00 73.38 79 GLY A N 1
ATOM 671 C CA . GLY A 1 79 ? 9.185 10.462 -14.330 1.00 73.38 79 GLY A CA 1
ATOM 672 C C . GLY A 1 79 ? 8.258 11.307 -13.449 1.00 73.38 79 GLY A C 1
ATOM 673 O O . GLY A 1 79 ? 8.202 11.079 -12.245 1.00 73.38 79 GLY A O 1
ATOM 674 N N . GLU A 1 80 ? 7.492 12.228 -14.036 1.00 78.44 80 GLU A N 1
ATOM 675 C CA . GLU A 1 80 ? 6.520 13.060 -13.317 1.00 78.44 80 GLU A CA 1
ATOM 676 C C . GLU A 1 80 ? 5.305 12.258 -12.813 1.00 78.44 80 GLU A C 1
ATOM 678 O O . GLU A 1 80 ? 4.883 12.441 -11.669 1.00 78.44 80 GLU A O 1
ATOM 683 N N . GLU A 1 81 ? 4.767 11.328 -13.612 1.00 84.12 81 GLU A N 1
ATOM 6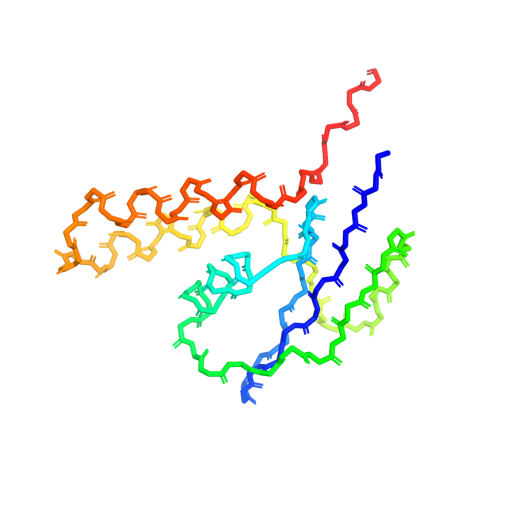84 C CA . GLU A 1 81 ? 3.617 10.502 -13.209 1.00 84.12 81 GLU A CA 1
ATOM 685 C C . GLU A 1 81 ? 4.015 9.517 -12.099 1.00 84.12 81 GLU A C 1
ATOM 687 O O . GLU A 1 81 ? 3.281 9.315 -11.125 1.00 84.12 81 GLU A O 1
ATOM 692 N N . LEU A 1 82 ? 5.214 8.940 -12.216 1.00 83.69 82 LEU A N 1
ATOM 693 C CA . LEU A 1 82 ? 5.793 8.053 -11.212 1.00 83.69 82 LEU A CA 1
ATOM 694 C C . LEU A 1 82 ? 5.998 8.779 -9.874 1.00 83.69 82 LEU A C 1
ATOM 696 O O . LEU A 1 82 ? 5.591 8.277 -8.824 1.00 83.69 82 LEU A O 1
ATOM 700 N N . GLU A 1 83 ? 6.596 9.973 -9.900 1.00 84.00 83 GLU A N 1
ATOM 701 C CA . GLU A 1 83 ? 6.801 10.784 -8.697 1.00 84.00 83 GLU A CA 1
ATOM 702 C C . GLU A 1 83 ? 5.474 11.160 -8.026 1.00 84.00 83 GLU A C 1
ATOM 704 O O . GLU A 1 83 ? 5.360 11.105 -6.796 1.00 84.00 83 GLU A O 1
ATOM 709 N N . GLU A 1 84 ? 4.442 11.482 -8.811 1.00 88.88 84 GLU A N 1
ATOM 710 C CA . GLU A 1 84 ? 3.121 11.787 -8.269 1.00 88.88 84 GLU A CA 1
ATOM 711 C C . GLU A 1 84 ? 2.474 10.567 -7.595 1.00 88.88 84 GLU A C 1
ATOM 713 O O . GLU A 1 84 ? 1.932 10.699 -6.491 1.00 88.88 84 GLU A O 1
ATOM 718 N N . LYS A 1 85 ? 2.556 9.379 -8.211 1.00 88.31 85 LYS A N 1
ATOM 719 C CA . LYS A 1 85 ? 2.049 8.123 -7.628 1.00 88.31 85 LYS A CA 1
ATOM 720 C C . LYS A 1 85 ? 2.758 7.785 -6.318 1.00 88.31 85 LYS A C 1
ATOM 722 O O . LYS A 1 85 ? 2.083 7.511 -5.325 1.00 88.31 85 LYS A O 1
ATOM 727 N N . ILE A 1 86 ? 4.093 7.872 -6.286 1.00 89.06 86 ILE A N 1
ATOM 728 C CA . ILE A 1 86 ? 4.897 7.626 -5.077 1.00 89.06 86 ILE A CA 1
ATOM 729 C C . ILE A 1 86 ? 4.469 8.573 -3.954 1.00 89.06 86 ILE A C 1
ATOM 731 O O . ILE A 1 86 ? 4.171 8.126 -2.845 1.00 89.06 86 ILE A O 1
ATOM 735 N N . ARG A 1 87 ? 4.377 9.877 -4.240 1.00 89.12 87 ARG A N 1
ATOM 736 C CA . ARG A 1 87 ? 3.979 10.881 -3.246 1.00 89.12 87 ARG A CA 1
ATOM 737 C C . ARG A 1 87 ? 2.584 10.602 -2.685 1.00 89.12 87 ARG A C 1
ATOM 739 O O . ARG A 1 87 ? 2.421 10.561 -1.469 1.00 89.12 87 ARG A O 1
ATOM 746 N N . LYS A 1 88 ? 1.593 10.366 -3.552 1.00 92.06 88 LYS A N 1
ATOM 747 C CA . LYS A 1 88 ? 0.210 10.072 -3.134 1.00 92.06 88 LYS A CA 1
ATOM 748 C C . LYS A 1 88 ? 0.125 8.815 -2.272 1.00 92.06 88 LYS A C 1
ATOM 750 O O . LYS A 1 88 ? -0.575 8.816 -1.262 1.00 92.06 88 LYS A O 1
ATOM 755 N N . LEU A 1 89 ? 0.848 7.759 -2.649 1.00 90.94 89 LEU A N 1
ATOM 756 C CA . LEU A 1 89 ? 0.890 6.521 -1.879 1.00 90.94 89 LEU A CA 1
ATOM 757 C C . LEU A 1 89 ? 1.456 6.768 -0.473 1.00 90.94 89 LEU A C 1
ATOM 759 O O . LEU A 1 89 ? 0.832 6.392 0.516 1.00 90.94 89 LEU A O 1
ATOM 763 N N . LEU A 1 90 ? 2.595 7.455 -0.365 1.00 90.12 90 LEU A N 1
ATOM 764 C CA . LEU A 1 90 ? 3.223 7.764 0.924 1.00 90.12 90 LEU A CA 1
ATOM 765 C C . LEU A 1 90 ? 2.376 8.700 1.799 1.00 90.12 90 LEU A C 1
ATOM 767 O O . LEU A 1 90 ? 2.397 8.571 3.026 1.00 90.12 90 LEU A O 1
ATOM 771 N N . ASP A 1 91 ? 1.623 9.621 1.196 1.00 90.69 91 ASP A N 1
ATOM 772 C CA . ASP A 1 91 ? 0.700 10.508 1.911 1.00 90.69 91 ASP A CA 1
ATOM 773 C C . ASP A 1 91 ? -0.487 9.733 2.509 1.00 90.69 91 ASP A C 1
ATOM 775 O O . ASP A 1 91 ? -0.889 10.004 3.651 1.00 90.69 91 ASP A O 1
ATOM 779 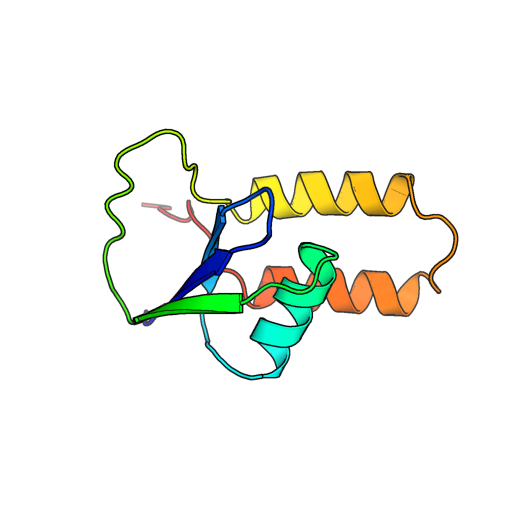N N . ALA A 1 92 ? -1.009 8.746 1.770 1.00 90.69 92 ALA A N 1
ATOM 780 C CA . ALA A 1 92 ? -2.114 7.886 2.192 1.00 90.69 92 ALA A CA 1
ATOM 781 C C . ALA A 1 92 ? -1.715 6.885 3.288 1.00 90.69 92 ALA A C 1
ATOM 783 O O . ALA A 1 92 ? -2.538 6.527 4.141 1.00 90.69 92 ALA A O 1
ATOM 784 N N . LEU A 1 93 ? -0.458 6.434 3.282 1.00 90.12 93 LEU A N 1
ATOM 785 C CA . LEU A 1 93 ? 0.069 5.501 4.272 1.00 90.12 93 LEU A CA 1
ATOM 786 C C . LEU A 1 93 ? 0.185 6.150 5.657 1.00 90.12 93 LEU A C 1
ATOM 788 O O . LEU A 1 93 ? 0.498 7.335 5.822 1.00 90.12 93 LEU A O 1
ATOM 792 N N . TYR A 1 94 ? -0.091 5.346 6.679 1.00 85.75 94 TYR A N 1
ATOM 793 C CA . TYR A 1 94 ? 0.078 5.746 8.067 1.00 85.75 94 TYR A CA 1
ATOM 794 C C . TYR A 1 94 ? 1.564 5.719 8.436 1.00 85.75 94 TYR A C 1
ATOM 796 O O . TYR A 1 94 ? 2.305 4.827 8.022 1.00 85.75 94 TYR A O 1
ATOM 804 N N . GLU A 1 95 ? 2.005 6.694 9.224 1.00 80.44 95 GLU A N 1
ATOM 805 C CA . GLU A 1 95 ? 3.385 6.767 9.693 1.00 80.44 95 GLU A CA 1
ATOM 806 C C . GLU A 1 95 ? 3.512 5.973 10.995 1.00 80.44 95 GLU A C 1
ATOM 808 O O . GLU A 1 95 ? 2.937 6.343 12.018 1.00 80.44 95 GLU A O 1
ATOM 813 N N . GLU A 1 96 ? 4.213 4.841 10.954 1.00 66.19 96 GLU A N 1
ATOM 814 C CA . GLU A 1 96 ? 4.598 4.128 12.172 1.00 66.19 96 GLU A CA 1
ATOM 815 C C . GLU A 1 96 ? 5.873 4.772 12.719 1.00 66.19 96 GLU A C 1
ATOM 817 O O . GLU A 1 96 ? 6.932 4.650 12.106 1.00 66.19 96 GLU A O 1
ATOM 822 N N . GLY A 1 97 ? 5.767 5.466 13.857 1.00 55.00 97 GLY A N 1
ATOM 823 C CA . GLY A 1 97 ? 6.938 5.970 14.577 1.00 55.00 97 GLY A CA 1
ATOM 824 C C . GLY A 1 97 ? 7.022 7.472 14.845 1.00 55.00 97 GLY A C 1
ATOM 825 O O . GLY A 1 97 ? 8.073 7.892 15.313 1.00 55.00 97 GLY A O 1
ATOM 826 N N . ASP A 1 98 ? 5.964 8.271 14.669 1.00 42.81 98 ASP A N 1
ATOM 827 C CA . ASP A 1 98 ? 5.889 9.584 15.344 1.00 42.81 98 ASP A CA 1
ATOM 828 C C . ASP A 1 98 ? 5.244 9.428 16.731 1.00 42.81 98 ASP A C 1
ATOM 830 O O . ASP A 1 98 ? 4.197 9.985 17.057 1.00 42.81 98 ASP A O 1
ATOM 834 N N . SER A 1 99 ? 5.864 8.576 17.546 1.00 42.31 99 SER A N 1
ATOM 835 C CA . SER A 1 99 ? 5.739 8.649 18.999 1.00 42.31 99 SER A CA 1
ATOM 836 C C . SER A 1 99 ? 6.799 9.632 19.493 1.00 42.31 99 SER A C 1
ATOM 838 O O . SER A 1 99 ? 7.712 9.248 20.223 1.00 42.31 99 SER A O 1
ATOM 840 N N . SER A 1 100 ? 6.739 10.882 19.029 1.00 38.91 100 SER A N 1
ATOM 841 C CA . SER A 1 100 ? 7.438 11.975 19.698 1.00 38.91 100 SER A CA 1
ATOM 842 C C . SER A 1 100 ? 6.641 12.322 20.960 1.00 38.91 100 SER A C 1
ATOM 844 O O . SER A 1 100 ? 5.743 13.163 20.922 1.00 38.91 100 SER A O 1
ATOM 846 N N . ASP A 1 101 ? 6.919 11.597 22.045 1.00 38.50 101 ASP A N 1
ATOM 847 C CA . ASP A 1 101 ? 6.759 12.106 23.417 1.00 38.50 101 ASP A CA 1
ATOM 848 C C . ASP A 1 101 ? 7.917 13.073 23.733 1.00 38.50 101 ASP A C 1
ATOM 850 O O . ASP A 1 101 ? 9.075 12.752 23.360 1.00 38.50 101 ASP A O 1
#